Protein AF-A0A5B8R355-F1 (afdb_monomer_lite)

Foldseek 3Di:
DDDPPPDPDCPLVNLQVVLVVLVVQQVVQDWDWDKAWDPDPDAPPDDDTDIDTDPFIKGWPDWDDDSVGDIDIDIDGDD

Secondary structure (DSSP, 8-state):
-----------HHHHHHHHHHHHHHHHTT--B--EEE---SS--SS----EEEP-S-EEEEEEEEETTTEEEEEEEE--

Sequence (79 aa):
MSKELGHEPLSISHSKELFETVADAFSQSKECYVILVKGTKFGTSKGGIKAGYDRHLWIVKELIGSVEEGYEFRLNRIR

Structure (mmCIF, N/CA/C/O backbone):
data_AF-A0A5B8R355-F1
#
_entry.id   AF-A0A5B8R355-F1
#
loop_
_atom_site.group_PDB
_atom_site.id
_atom_site.type_symbol
_atom_site.label_atom_id
_atom_site.label_alt_id
_atom_site.label_comp_id
_atom_site.label_asym_id
_atom_site.label_entity_id
_atom_site.label_seq_id
_atom_site.pdbx_PDB_ins_code
_atom_site.Cartn_x
_atom_site.Cartn_y
_atom_site.Cartn_z
_atom_site.occupancy
_atom_site.B_iso_or_equiv
_atom_site.auth_seq_id
_atom_site.auth_comp_id
_atom_site.auth_asym_id
_atom_site.auth_atom_id
_atom_site.pdbx_PDB_model_num
ATOM 1 N N . MET A 1 1 ? 36.042 5.045 -11.880 1.00 32.91 1 MET A N 1
ATOM 2 C CA . MET A 1 1 ? 34.881 5.928 -12.114 1.00 32.91 1 MET A CA 1
ATOM 3 C C . MET A 1 1 ? 33.617 5.134 -11.825 1.00 32.91 1 MET A C 1
ATOM 5 O O . MET A 1 1 ? 33.287 4.249 -12.607 1.00 32.91 1 MET A O 1
ATOM 9 N N . SER A 1 2 ? 32.976 5.365 -10.677 1.00 36.00 2 SER A N 1
ATOM 10 C CA . SER A 1 2 ? 31.682 4.744 -10.370 1.00 36.00 2 SER A CA 1
ATOM 11 C C . SER A 1 2 ? 30.634 5.336 -11.301 1.00 36.00 2 SER A C 1
ATOM 13 O O . SER A 1 2 ? 30.427 6.544 -11.299 1.00 36.00 2 SER A O 1
ATOM 15 N N . LYS A 1 3 ? 30.000 4.494 -12.121 1.00 39.69 3 LYS A N 1
ATOM 16 C CA . LYS A 1 3 ? 28.769 4.870 -12.815 1.00 39.69 3 LYS A CA 1
ATOM 17 C C . LYS A 1 3 ? 27.726 5.094 -11.732 1.00 39.69 3 LYS A C 1
ATOM 19 O O . LYS A 1 3 ? 27.294 4.127 -11.106 1.00 39.69 3 LYS A O 1
ATOM 24 N N . GLU A 1 4 ? 27.377 6.351 -11.487 1.00 42.22 4 GLU A N 1
ATOM 25 C CA . GLU A 1 4 ? 26.215 6.688 -10.679 1.00 42.22 4 GLU A CA 1
ATOM 26 C C . GLU A 1 4 ? 25.029 5.928 -11.267 1.00 42.22 4 GLU A C 1
ATOM 28 O O . GLU A 1 4 ? 24.667 6.077 -12.438 1.00 42.22 4 GLU A O 1
ATOM 33 N N . LEU A 1 5 ? 24.501 4.993 -10.482 1.00 43.41 5 LEU A N 1
ATOM 34 C CA . LEU A 1 5 ? 23.293 4.275 -10.824 1.00 43.41 5 LEU A CA 1
ATOM 35 C C . LEU A 1 5 ? 22.210 5.340 -10.896 1.00 43.41 5 LEU A C 1
ATOM 37 O O . LEU A 1 5 ? 21.721 5.734 -9.847 1.00 43.41 5 LEU A O 1
ATOM 41 N N . GLY A 1 6 ? 21.864 5.790 -12.107 1.00 37.16 6 GLY A N 1
ATOM 42 C CA . GLY A 1 6 ? 20.791 6.744 -12.376 1.00 37.16 6 GLY A CA 1
ATOM 43 C C . GLY A 1 6 ? 19.500 6.258 -11.73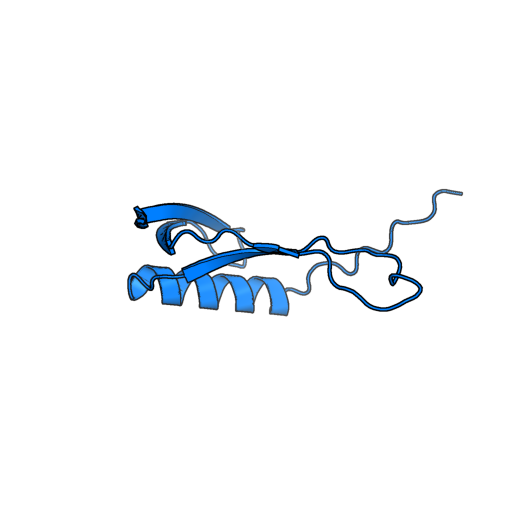5 1.00 37.16 6 GLY A C 1
ATOM 44 O O . GLY A 1 6 ? 18.763 5.445 -12.288 1.00 37.16 6 GLY A O 1
ATOM 45 N N . HIS A 1 7 ? 19.321 6.611 -10.475 1.00 42.97 7 HIS A N 1
ATOM 46 C CA . HIS A 1 7 ? 18.050 6.695 -9.819 1.00 42.97 7 HIS A CA 1
ATOM 47 C C . HIS A 1 7 ? 17.656 8.125 -10.118 1.00 42.97 7 HIS A C 1
ATOM 49 O O . HIS A 1 7 ? 18.213 9.038 -9.517 1.00 42.97 7 HIS A O 1
ATOM 55 N N . GLU A 1 8 ? 16.737 8.333 -11.060 1.00 47.44 8 GLU A N 1
ATOM 56 C CA . GLU A 1 8 ? 15.841 9.452 -10.809 1.00 47.44 8 GLU A CA 1
ATOM 57 C C . GLU A 1 8 ? 15.255 9.169 -9.422 1.00 47.44 8 GLU A C 1
ATOM 59 O O . GLU A 1 8 ? 14.725 8.067 -9.205 1.00 47.44 8 GLU A O 1
ATOM 64 N N . PRO A 1 9 ? 15.461 10.065 -8.444 1.00 51.16 9 PRO A N 1
ATOM 65 C CA . PRO A 1 9 ? 14.758 9.962 -7.182 1.00 51.16 9 PRO A CA 1
ATOM 66 C C . PRO A 1 9 ? 13.281 9.805 -7.533 1.00 51.16 9 PRO A C 1
ATOM 68 O O . PRO A 1 9 ? 12.808 10.507 -8.428 1.00 51.16 9 PRO A O 1
ATOM 71 N N . LEU A 1 10 ? 12.565 8.880 -6.886 1.00 52.69 10 LEU A N 1
ATOM 72 C CA . LEU A 1 10 ? 11.104 8.890 -6.941 1.00 52.69 10 LEU A CA 1
ATOM 73 C C . LEU A 1 10 ? 10.691 10.330 -6.651 1.00 52.69 10 LEU A C 1
ATOM 75 O O . LEU A 1 10 ? 10.919 10.824 -5.546 1.00 52.69 10 LEU A O 1
ATOM 79 N N . SER A 1 11 ? 10.208 11.037 -7.672 1.00 60.94 11 SER A N 1
ATOM 80 C CA . SER A 1 11 ? 9.798 12.416 -7.493 1.00 60.94 11 SER A CA 1
ATOM 81 C C . SER A 1 11 ? 8.745 12.419 -6.394 1.00 60.94 11 SER A C 1
ATOM 83 O O . SER A 1 11 ? 7.934 11.494 -6.295 1.00 60.94 11 SER A O 1
ATOM 85 N N . ILE A 1 12 ? 8.760 13.448 -5.549 1.00 62.19 12 ILE A N 1
ATOM 86 C CA . ILE A 1 12 ? 7.798 13.600 -4.448 1.00 62.19 12 ILE A CA 1
ATOM 87 C C . ILE A 1 12 ? 6.354 13.393 -4.957 1.00 62.19 12 ILE A C 1
ATOM 89 O O . ILE A 1 12 ? 5.525 12.837 -4.242 1.00 62.19 12 ILE A O 1
ATOM 93 N N . SER A 1 13 ? 6.083 13.719 -6.230 1.00 76.62 13 SER A N 1
ATOM 94 C CA . SER A 1 13 ? 4.816 13.443 -6.916 1.00 76.62 13 SER A CA 1
ATOM 95 C C . SER A 1 13 ? 4.423 11.960 -6.965 1.00 76.62 13 SER A C 1
ATOM 97 O O . SER A 1 13 ? 3.283 11.647 -6.644 1.00 76.62 13 SER A O 1
ATOM 99 N N . HIS A 1 14 ? 5.333 11.041 -7.307 1.00 75.75 14 HIS A N 1
ATOM 100 C CA . HIS A 1 14 ? 5.024 9.606 -7.373 1.00 75.75 14 HIS A CA 1
ATOM 101 C C . HIS A 1 14 ? 4.815 9.002 -5.982 1.00 75.75 14 HIS A C 1
ATOM 103 O O . HIS A 1 14 ? 3.948 8.152 -5.797 1.00 75.75 14 HIS A O 1
ATOM 109 N N . SER A 1 15 ? 5.594 9.449 -4.989 1.00 81.38 15 SER A N 1
ATOM 110 C CA . SER A 1 15 ? 5.408 9.012 -3.599 1.00 81.38 15 SER A CA 1
ATOM 111 C C . SER A 1 15 ? 4.052 9.466 -3.052 1.00 81.38 15 SER A C 1
ATOM 113 O O . SER A 1 15 ? 3.360 8.684 -2.400 1.00 81.38 15 SER A O 1
ATOM 115 N N . LYS A 1 16 ? 3.655 10.704 -3.379 1.00 88.75 16 LYS A N 1
ATOM 116 C CA . LYS A 1 16 ? 2.358 11.278 -3.020 1.00 88.75 16 LYS A CA 1
ATOM 117 C C . LYS A 1 16 ? 1.194 10.536 -3.673 1.00 88.75 16 LYS A C 1
ATOM 119 O O . LYS A 1 16 ? 0.266 10.162 -2.971 1.00 88.75 16 LYS A O 1
ATOM 124 N N . GLU A 1 17 ? 1.266 10.269 -4.975 1.00 88.88 17 GLU A N 1
ATOM 125 C CA . GLU A 1 17 ? 0.227 9.520 -5.695 1.00 88.88 17 GLU A CA 1
ATOM 126 C C . GLU A 1 17 ? 0.050 8.102 -5.128 1.00 88.88 17 GLU A C 1
ATOM 128 O O . GLU A 1 17 ? -1.076 7.644 -4.909 1.00 88.88 17 GLU A O 1
ATOM 133 N N . LEU A 1 18 ? 1.159 7.416 -4.823 1.00 89.31 18 LEU A N 1
ATOM 134 C CA . LEU A 1 18 ? 1.112 6.104 -4.183 1.00 89.31 18 LEU A CA 1
ATOM 135 C C . LEU A 1 18 ? 0.486 6.186 -2.786 1.00 89.31 18 LEU A C 1
ATOM 137 O O . LEU A 1 18 ? -0.388 5.381 -2.469 1.00 89.31 18 LEU A O 1
ATOM 141 N N . PHE A 1 19 ? 0.887 7.163 -1.970 1.00 93.44 19 PHE A N 1
ATOM 142 C CA . PHE A 1 19 ? 0.321 7.357 -0.637 1.00 93.44 19 PHE A CA 1
ATOM 143 C C . PHE A 1 19 ? -1.183 7.635 -0.691 1.00 93.44 19 PHE A C 1
ATOM 145 O O . PHE A 1 19 ? -1.943 6.980 0.015 1.00 93.44 19 PHE A O 1
ATOM 152 N N . GLU A 1 20 ? -1.625 8.553 -1.554 1.00 94.19 20 GLU A N 1
ATOM 153 C CA . GLU A 1 20 ? -3.042 8.885 -1.739 1.00 94.19 20 GLU A CA 1
ATOM 154 C C . GLU A 1 20 ? -3.846 7.654 -2.177 1.00 94.19 20 GLU A C 1
ATOM 156 O O . GLU A 1 20 ? -4.916 7.387 -1.632 1.00 94.19 20 GLU A O 1
ATOM 161 N N . THR A 1 21 ? -3.296 6.843 -3.085 1.00 92.56 21 THR A N 1
ATOM 162 C CA . THR A 1 21 ? -3.929 5.595 -3.533 1.00 92.56 21 THR A CA 1
ATOM 163 C C . THR A 1 21 ? -4.050 4.573 -2.399 1.00 92.56 21 THR A C 1
ATOM 165 O O . THR A 1 21 ? -5.096 3.942 -2.235 1.00 92.56 21 THR A O 1
ATOM 168 N N . VAL A 1 22 ? -2.998 4.403 -1.593 1.00 94.06 22 VAL A N 1
ATOM 169 C CA . VAL A 1 22 ? -3.006 3.488 -0.441 1.00 94.06 22 VAL A CA 1
ATOM 170 C C . VAL A 1 22 ? -3.963 3.985 0.647 1.00 94.06 22 VAL A C 1
ATOM 172 O O . VAL A 1 22 ? -4.699 3.179 1.215 1.00 94.06 22 VAL A O 1
ATOM 175 N N . ALA A 1 23 ? -3.999 5.292 0.913 1.00 95.94 23 ALA A N 1
ATOM 176 C CA . ALA A 1 23 ? -4.905 5.914 1.877 1.00 95.94 23 ALA A CA 1
ATOM 177 C C . ALA A 1 23 ? -6.372 5.750 1.467 1.00 95.94 23 ALA A C 1
ATOM 179 O O . ALA A 1 23 ? -7.216 5.384 2.288 1.00 95.94 23 ALA A O 1
ATOM 180 N N . ASP A 1 24 ? -6.671 5.944 0.185 1.00 95.94 24 ASP A N 1
ATOM 181 C CA . ASP A 1 24 ? -7.999 5.712 -0.364 1.00 95.94 24 ASP A CA 1
ATOM 182 C C . ASP A 1 24 ? -8.406 4.232 -0.244 1.00 95.94 24 ASP A C 1
ATOM 184 O O . ASP A 1 24 ? -9.483 3.917 0.269 1.00 95.94 24 ASP A O 1
ATOM 188 N N . ALA A 1 25 ? -7.512 3.306 -0.610 1.00 95.19 25 ALA A N 1
ATOM 189 C CA . ALA A 1 25 ? -7.747 1.871 -0.465 1.00 95.19 25 ALA A CA 1
ATOM 190 C C . ALA A 1 25 ? -7.953 1.441 0.998 1.00 95.19 25 ALA A C 1
ATOM 192 O O . ALA A 1 25 ? -8.822 0.611 1.271 1.00 95.19 25 ALA A O 1
ATOM 193 N N . PHE A 1 26 ? -7.197 2.023 1.933 1.00 96.31 26 PHE A N 1
ATOM 194 C CA . PHE A 1 26 ? -7.340 1.793 3.370 1.00 96.31 26 PHE A CA 1
ATOM 195 C C . PHE A 1 26 ? -8.690 2.299 3.893 1.00 96.31 26 PHE A C 1
ATOM 197 O O . PHE A 1 26 ? -9.441 1.534 4.497 1.00 96.31 26 PHE A O 1
ATOM 204 N N . SER A 1 27 ? -9.036 3.559 3.608 1.00 96.75 27 SER A N 1
ATOM 205 C CA . SER A 1 27 ? -10.268 4.191 4.105 1.00 96.75 27 SER A CA 1
ATOM 206 C C . SER A 1 27 ? -11.542 3.495 3.618 1.00 96.75 27 SER A C 1
ATOM 208 O O . SER A 1 27 ? -12.521 3.401 4.356 1.00 96.75 27 SER A O 1
ATOM 210 N N . GLN A 1 28 ? -11.513 2.956 2.398 1.00 96.00 28 GLN A N 1
ATOM 211 C CA . GLN A 1 28 ? -12.650 2.279 1.778 1.00 96.00 28 GLN A CA 1
ATOM 212 C C . GLN A 1 28 ? -12.599 0.749 1.914 1.00 96.00 28 GLN A C 1
ATOM 214 O O . GLN A 1 28 ? -13.507 0.071 1.439 1.00 96.00 28 GLN A O 1
ATOM 219 N N . SER A 1 29 ? -11.553 0.188 2.539 1.00 94.25 29 SER A N 1
ATOM 220 C CA . SER A 1 29 ? -11.308 -1.265 2.592 1.00 94.25 29 SER A CA 1
ATOM 221 C C . SER A 1 29 ? -11.393 -1.936 1.211 1.00 94.25 29 SER A C 1
ATOM 223 O O . SER A 1 29 ? -11.999 -2.998 1.057 1.00 94.25 29 SER A O 1
ATOM 225 N N . LYS A 1 30 ? -10.808 -1.301 0.186 1.00 95.00 30 LYS A N 1
ATOM 226 C CA . LYS A 1 30 ? -10.853 -1.807 -1.193 1.00 95.00 30 LYS A CA 1
ATOM 227 C C . LYS A 1 30 ? -10.074 -3.108 -1.316 1.00 95.00 30 LYS A C 1
ATOM 229 O O . LYS A 1 30 ? -8.925 -3.198 -0.884 1.00 95.00 30 LYS A O 1
ATOM 234 N N . GLU A 1 31 ? -10.687 -4.081 -1.979 1.00 94.50 31 GLU A N 1
ATOM 235 C CA . GLU A 1 31 ? -9.994 -5.281 -2.436 1.00 94.50 31 GLU A CA 1
ATOM 236 C C . GLU A 1 31 ? -9.100 -4.920 -3.629 1.00 94.50 31 GLU A C 1
ATOM 238 O O . GLU A 1 31 ? -9.535 -4.267 -4.581 1.00 94.50 31 GLU A O 1
ATOM 243 N N . CYS A 1 32 ? -7.838 -5.332 -3.582 1.00 90.50 32 CYS A N 1
ATOM 244 C CA . CYS A 1 32 ? -6.850 -5.045 -4.610 1.00 90.50 32 CYS A CA 1
ATOM 245 C C . CYS A 1 32 ? -6.006 -6.276 -4.952 1.00 90.50 32 CYS A C 1
ATOM 247 O O . CYS A 1 32 ? -5.900 -7.232 -4.183 1.00 90.50 32 CYS A O 1
ATOM 249 N N . TYR A 1 33 ? -5.390 -6.245 -6.132 1.00 89.44 33 TYR A N 1
ATOM 250 C CA . TYR A 1 33 ? -4.368 -7.209 -6.522 1.00 89.44 33 TYR A CA 1
ATOM 251 C C . TYR A 1 33 ? -2.983 -6.609 -6.319 1.00 89.44 33 TYR A C 1
ATOM 253 O O . TYR A 1 33 ? -2.761 -5.429 -6.594 1.00 89.44 33 TYR A O 1
ATOM 261 N N . VAL A 1 34 ? -2.032 -7.440 -5.898 1.00 86.06 34 VAL A N 1
ATOM 262 C CA . VAL A 1 34 ? -0.631 -7.034 -5.767 1.00 86.06 34 VAL A CA 1
ATOM 263 C C . VAL A 1 34 ? 0.124 -7.406 -7.035 1.00 86.06 34 VAL A C 1
ATOM 265 O O . VAL A 1 34 ? 0.150 -8.566 -7.454 1.00 86.06 34 VAL A O 1
ATOM 268 N N . ILE A 1 35 ? 0.768 -6.404 -7.632 1.00 84.12 35 ILE A N 1
ATOM 269 C CA . ILE A 1 35 ? 1.608 -6.562 -8.816 1.00 84.12 35 ILE A CA 1
ATOM 270 C C . ILE A 1 35 ? 3.027 -6.125 -8.456 1.00 84.12 35 ILE A C 1
ATOM 272 O O . ILE A 1 35 ? 3.296 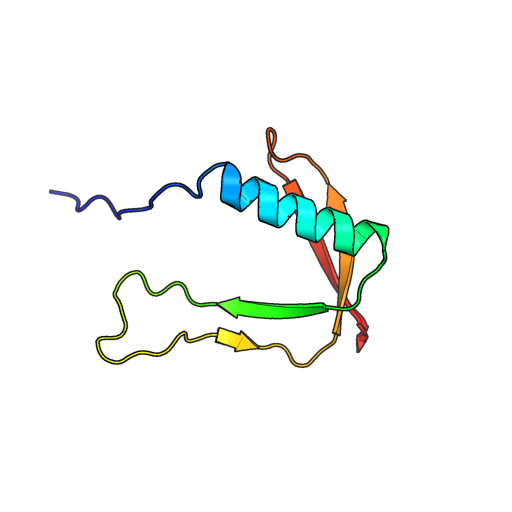-4.951 -8.220 1.00 84.12 35 ILE A O 1
ATOM 276 N N . LEU A 1 36 ? 3.956 -7.077 -8.443 1.00 73.62 36 LEU A N 1
ATOM 277 C CA . LEU A 1 36 ? 5.381 -6.821 -8.277 1.00 73.62 36 LEU A CA 1
ATOM 278 C C . LEU A 1 36 ? 6.005 -6.573 -9.644 1.00 73.62 36 LEU A C 1
ATOM 280 O O . LEU A 1 36 ? 6.348 -7.506 -10.371 1.00 73.62 36 LEU A O 1
ATOM 284 N N . VAL A 1 37 ? 6.158 -5.307 -10.007 1.00 69.06 37 VAL A N 1
ATOM 285 C CA . VAL A 1 37 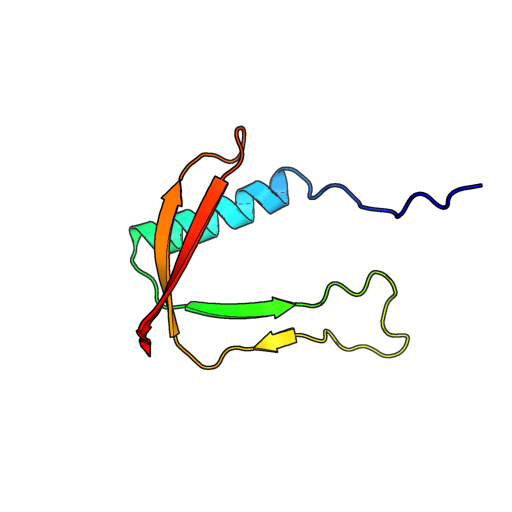? 6.811 -4.932 -11.260 1.00 69.06 37 VAL A CA 1
ATOM 286 C C . VAL A 1 37 ? 8.326 -4.932 -11.067 1.00 69.06 37 VAL A C 1
ATOM 288 O O . VAL A 1 37 ? 8.859 -4.177 -10.256 1.00 69.06 37 VAL A O 1
ATOM 291 N N . LYS A 1 38 ? 9.061 -5.741 -11.842 1.00 62.12 38 LYS A N 1
ATOM 292 C CA . LYS A 1 38 ? 10.518 -5.597 -11.915 1.00 62.12 38 LYS A CA 1
ATOM 293 C C . LYS A 1 38 ? 10.834 -4.366 -12.759 1.00 62.12 38 LYS A C 1
ATOM 295 O O . LYS A 1 38 ? 10.773 -4.431 -13.985 1.00 62.12 38 LYS A O 1
ATOM 300 N N . GLY A 1 39 ? 11.214 -3.267 -12.112 1.00 54.84 39 GLY A N 1
ATOM 301 C CA . GLY A 1 39 ? 11.778 -2.100 -12.788 1.00 54.84 39 GLY A CA 1
ATOM 302 C C . GLY A 1 39 ? 13.098 -2.471 -13.464 1.00 54.84 39 GLY A C 1
ATOM 303 O O . GLY A 1 39 ? 14.159 -2.454 -12.842 1.00 54.84 39 GLY A O 1
ATOM 304 N N . THR A 1 40 ? 13.066 -2.877 -14.732 1.00 49.50 40 THR A N 1
ATOM 305 C CA . THR A 1 40 ? 14.293 -3.109 -15.496 1.00 49.50 40 THR A CA 1
ATOM 306 C C . THR A 1 40 ? 14.826 -1.757 -15.966 1.00 49.50 40 THR A C 1
ATOM 308 O O . THR A 1 40 ? 14.312 -1.199 -16.928 1.00 49.50 40 THR A O 1
ATOM 311 N N . LYS A 1 41 ? 15.863 -1.232 -15.289 1.00 48.19 41 LYS A N 1
ATOM 312 C CA . LYS A 1 41 ? 16.564 0.025 -15.653 1.00 48.19 41 LYS A CA 1
ATOM 313 C C . LYS A 1 41 ? 17.097 0.046 -17.088 1.00 48.19 41 LYS A C 1
ATOM 315 O O . LYS A 1 41 ? 17.288 1.107 -17.665 1.00 48.19 41 LYS A O 1
ATOM 320 N N . PHE A 1 42 ? 17.345 -1.124 -17.658 1.00 47.97 42 PHE A N 1
ATOM 321 C CA . PHE A 1 42 ? 17.684 -1.276 -19.059 1.00 47.97 42 PHE A CA 1
ATOM 322 C C . PHE A 1 42 ? 16.454 -1.837 -19.734 1.00 47.97 42 PHE A C 1
ATOM 324 O O . PHE A 1 42 ? 16.011 -2.931 -19.371 1.00 47.97 42 PHE A O 1
ATOM 331 N N . GLY A 1 43 ? 15.893 -1.062 -20.665 1.00 44.53 43 GLY A N 1
ATOM 332 C CA . GLY A 1 43 ? 14.808 -1.518 -21.512 1.00 44.53 43 GLY A CA 1
ATOM 333 C C . GLY A 1 43 ? 15.129 -2.928 -21.973 1.00 44.53 43 GLY A C 1
ATOM 334 O O . GLY A 1 43 ? 16.226 -3.197 -22.471 1.00 44.53 43 GLY A O 1
ATOM 335 N N . THR A 1 44 ? 14.200 -3.856 -21.752 1.00 45.09 44 THR A N 1
ATOM 336 C CA . THR A 1 44 ? 14.244 -5.100 -22.503 1.00 45.09 44 THR A CA 1
ATOM 337 C C . THR A 1 44 ? 14.369 -4.670 -23.955 1.00 45.09 44 THR A C 1
ATOM 339 O O . THR A 1 44 ? 13.485 -3.981 -24.465 1.00 45.09 44 THR A O 1
ATOM 342 N N . SER A 1 45 ? 15.473 -5.026 -24.603 1.00 52.00 45 SER A N 1
ATOM 343 C CA . SER A 1 45 ? 15.759 -4.685 -25.999 1.00 52.00 45 SER A CA 1
ATOM 344 C C . SER A 1 45 ? 14.650 -5.150 -26.958 1.00 52.00 45 SER A C 1
ATOM 346 O O . SER A 1 45 ? 14.659 -4.780 -28.127 1.00 52.00 45 SER A O 1
ATOM 348 N N . LYS A 1 46 ? 13.669 -5.917 -26.453 1.00 51.59 46 LYS A N 1
ATOM 349 C CA . LYS A 1 46 ? 12.344 -6.183 -27.020 1.00 51.59 46 LYS A CA 1
ATOM 350 C C . LYS A 1 46 ? 11.300 -6.219 -25.887 1.00 51.59 46 LYS A C 1
ATOM 352 O O . LYS A 1 46 ? 11.493 -6.940 -24.913 1.00 51.59 46 LYS A O 1
ATOM 357 N N . GLY A 1 47 ? 10.259 -5.394 -26.006 1.00 52.19 47 GLY A N 1
ATOM 358 C CA . GLY A 1 47 ? 9.377 -4.917 -24.934 1.00 52.19 47 GLY A CA 1
ATOM 359 C C . GLY A 1 47 ? 8.623 -5.961 -24.105 1.00 52.19 47 GLY A C 1
ATOM 360 O O . GLY A 1 47 ? 7.733 -6.644 -24.603 1.00 52.19 47 GLY A O 1
ATOM 361 N N . GLY A 1 48 ? 8.900 -5.988 -22.802 1.00 53.81 48 GLY A N 1
ATOM 362 C CA . GLY A 1 48 ? 8.027 -6.638 -21.832 1.00 53.81 48 GLY A CA 1
ATOM 363 C C . GLY A 1 48 ? 8.321 -6.201 -20.402 1.00 53.81 48 GLY A C 1
ATOM 364 O O . GLY A 1 48 ? 9.430 -6.393 -19.903 1.00 53.81 48 GLY A O 1
ATOM 365 N N . ILE A 1 49 ? 7.31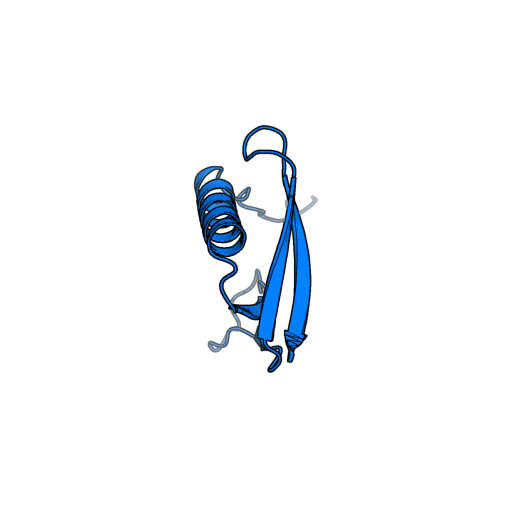2 -5.659 -19.720 1.00 56.97 49 ILE A N 1
ATOM 366 C CA . ILE A 1 49 ? 7.337 -5.511 -18.264 1.00 56.97 49 ILE A CA 1
ATOM 367 C C . ILE A 1 49 ? 7.247 -6.921 -17.669 1.00 56.97 49 ILE A C 1
ATOM 369 O O . ILE A 1 49 ? 6.256 -7.620 -17.869 1.00 56.97 49 ILE A O 1
ATOM 373 N N . LYS A 1 50 ? 8.276 -7.359 -16.934 1.00 58.91 50 LYS A N 1
ATOM 374 C CA . LYS A 1 50 ? 8.188 -8.587 -16.132 1.00 58.91 50 LYS A CA 1
ATOM 375 C C . LYS A 1 50 ? 7.552 -8.233 -14.793 1.00 58.91 50 LYS A C 1
ATOM 377 O O . LYS A 1 50 ? 8.231 -7.721 -13.904 1.00 58.91 50 LYS A O 1
ATOM 382 N N . ALA A 1 51 ? 6.255 -8.487 -14.680 1.00 67.88 51 ALA A N 1
ATOM 383 C CA . ALA A 1 51 ? 5.505 -8.327 -13.446 1.00 67.88 51 ALA A CA 1
ATOM 384 C C . ALA A 1 51 ? 5.158 -9.699 -12.852 1.00 67.88 51 ALA A C 1
ATOM 386 O O . ALA A 1 51 ? 4.680 -10.584 -13.559 1.00 67.88 51 ALA A O 1
ATOM 387 N N . GLY A 1 52 ? 5.417 -9.877 -11.558 1.00 72.44 52 GLY A N 1
ATOM 388 C CA . GLY A 1 52 ? 4.837 -10.956 -10.770 1.00 72.44 52 GLY A CA 1
ATOM 389 C C . GLY A 1 52 ? 3.453 -10.525 -10.306 1.00 72.44 52 GLY A C 1
ATOM 390 O O . GLY A 1 52 ? 3.333 -9.547 -9.576 1.00 72.44 52 GLY A O 1
ATOM 391 N N . TYR A 1 53 ? 2.418 -11.223 -10.752 1.00 79.00 53 TYR A N 1
ATOM 392 C CA . TYR A 1 53 ? 1.040 -10.991 -10.329 1.00 79.00 53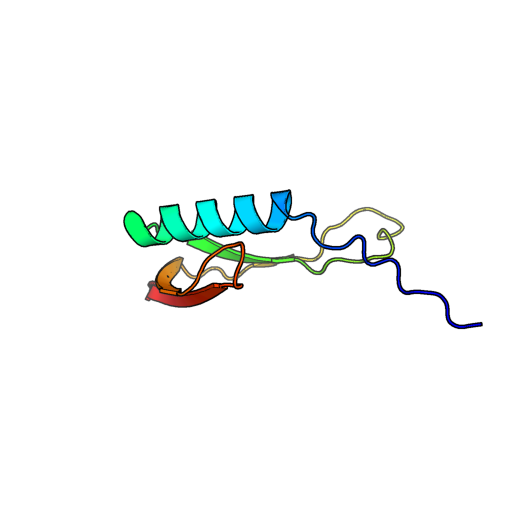 TYR A CA 1
ATOM 393 C C . TYR A 1 53 ? 0.672 -11.997 -9.243 1.00 79.00 53 TYR A C 1
ATOM 395 O O . TYR A 1 53 ? 0.834 -13.203 -9.446 1.00 79.00 53 TYR A O 1
ATOM 403 N N . ASP A 1 54 ? 0.172 -11.513 -8.107 1.00 82.88 54 ASP A N 1
ATOM 404 C CA . ASP A 1 54 ? -0.496 -12.382 -7.147 1.00 82.88 54 ASP A CA 1
ATOM 405 C C . ASP A 1 54 ? -1.995 -12.443 -7.450 1.00 82.88 54 ASP A C 1
ATOM 407 O O . ASP A 1 54 ? -2.679 -11.423 -7.476 1.00 82.88 54 ASP A O 1
ATOM 411 N N . ARG A 1 55 ? -2.504 -13.660 -7.660 1.00 86.00 55 ARG A N 1
ATOM 412 C CA . ARG A 1 55 ? -3.912 -13.919 -8.007 1.00 86.00 55 ARG A CA 1
ATOM 413 C C . ARG A 1 55 ? -4.888 -13.741 -6.849 1.00 86.00 55 ARG A C 1
ATOM 415 O O . ARG A 1 55 ? -6.096 -13.799 -7.057 1.00 86.00 55 ARG A O 1
ATOM 422 N N . HIS A 1 56 ? -4.355 -13.619 -5.643 1.00 92.00 56 HIS A N 1
ATOM 423 C CA . HIS A 1 56 ? -5.132 -13.467 -4.429 1.00 92.00 56 HIS A CA 1
ATOM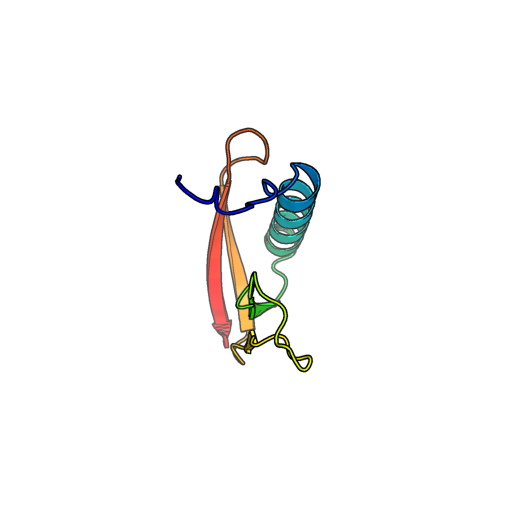 424 C C . HIS A 1 56 ? -5.583 -12.020 -4.261 1.00 92.00 56 HIS A C 1
ATOM 426 O O . HIS A 1 56 ? -4.913 -11.093 -4.724 1.00 92.00 56 HIS A O 1
ATOM 432 N N . LEU A 1 57 ? -6.708 -11.834 -3.580 1.00 91.94 57 LEU A N 1
ATOM 433 C CA . LEU A 1 57 ? -7.175 -10.504 -3.208 1.00 91.94 57 LEU A CA 1
ATOM 434 C C . LEU A 1 57 ? -6.492 -10.063 -1.917 1.00 91.94 57 LEU A C 1
ATOM 436 O O . LEU A 1 57 ? -6.282 -10.860 -0.996 1.00 91.94 57 LEU A O 1
ATOM 440 N N . TRP A 1 58 ? -6.167 -8.781 -1.855 1.00 95.50 58 TRP A N 1
ATOM 441 C CA . TRP A 1 58 ? -5.526 -8.129 -0.725 1.00 95.50 58 TRP A CA 1
ATOM 442 C C . TRP A 1 58 ? -6.338 -6.919 -0.286 1.00 95.50 58 TRP A C 1
ATOM 444 O O . TRP A 1 58 ? -7.082 -6.344 -1.073 1.00 95.50 58 TRP A O 1
ATOM 454 N N . ILE A 1 59 ? -6.179 -6.523 0.970 1.00 96.50 59 ILE A N 1
ATOM 455 C CA . ILE A 1 59 ? -6.684 -5.251 1.496 1.00 96.50 59 ILE A CA 1
ATOM 456 C C . ILE A 1 59 ? -5.565 -4.547 2.254 1.00 96.50 59 ILE A C 1
ATOM 458 O O . ILE A 1 59 ? -4.720 -5.207 2.870 1.00 96.50 59 ILE A O 1
ATOM 462 N N . VAL A 1 60 ? -5.571 -3.215 2.252 1.00 96.19 60 VAL A N 1
ATOM 463 C CA . VAL A 1 60 ? -4.711 -2.435 3.150 1.00 96.19 60 VAL A CA 1
ATOM 464 C C . VAL A 1 60 ? -5.315 -2.508 4.547 1.00 96.19 60 VAL A C 1
ATOM 466 O O . VAL A 1 60 ? -6.456 -2.099 4.752 1.00 96.19 60 VAL A O 1
ATOM 469 N N . LYS A 1 61 ? -4.576 -3.071 5.505 1.00 96.81 61 LYS A N 1
ATOM 470 C CA . LYS A 1 61 ? -5.051 -3.265 6.881 1.00 96.81 61 LYS A CA 1
ATOM 471 C C . LYS A 1 61 ? -4.534 -2.210 7.848 1.00 96.81 61 LYS A C 1
ATOM 473 O O . LYS A 1 61 ? -5.200 -1.931 8.840 1.00 96.81 61 LYS A O 1
ATOM 478 N N . GLU A 1 62 ? -3.367 -1.651 7.557 1.00 96.88 62 GLU A N 1
ATOM 479 C CA . GLU A 1 62 ? -2.712 -0.614 8.351 1.00 96.88 62 GLU A CA 1
ATOM 480 C C . GLU A 1 62 ? -2.017 0.362 7.396 1.00 96.88 62 GLU A C 1
ATOM 482 O O . GLU A 1 62 ? -1.442 -0.067 6.392 1.00 96.88 62 GLU A O 1
ATOM 487 N N . LEU A 1 63 ? -2.067 1.654 7.720 1.00 96.12 63 LEU A N 1
ATOM 488 C CA . LEU A 1 63 ? -1.319 2.732 7.073 1.00 96.12 63 LEU A CA 1
ATOM 489 C C . LEU A 1 63 ? -0.832 3.688 8.167 1.00 96.12 63 LEU A C 1
ATOM 491 O O . LEU A 1 63 ? -1.634 4.155 8.976 1.00 96.12 63 LEU A O 1
ATOM 495 N N . ILE A 1 64 ? 0.473 3.947 8.209 1.00 96.62 64 ILE A N 1
ATOM 496 C CA . ILE A 1 64 ? 1.139 4.753 9.238 1.00 96.62 64 ILE A CA 1
ATOM 497 C C . ILE A 1 64 ? 2.078 5.748 8.552 1.00 96.62 64 ILE A C 1
ATOM 499 O O . ILE A 1 64 ? 2.794 5.379 7.622 1.00 96.62 64 ILE A O 1
ATOM 503 N N . GLY A 1 65 ? 2.111 6.987 9.045 1.00 93.62 65 GLY A N 1
ATOM 504 C CA . GLY A 1 65 ? 3.017 8.035 8.571 1.00 93.62 65 GLY A CA 1
ATOM 505 C C . GLY A 1 65 ? 2.396 8.969 7.532 1.00 93.62 65 GLY A C 1
ATOM 506 O O . GLY A 1 65 ? 1.173 9.058 7.402 1.00 93.62 65 GLY A O 1
ATOM 507 N N . SER A 1 66 ? 3.258 9.690 6.816 1.00 91.69 66 SER A N 1
ATOM 508 C CA . SER A 1 66 ? 2.903 10.728 5.840 1.00 91.69 66 SER A CA 1
ATOM 509 C C . SER A 1 66 ? 3.879 10.726 4.658 1.00 91.69 66 SER A C 1
ATOM 511 O O . SER A 1 66 ? 4.886 10.017 4.664 1.00 91.69 66 SER A O 1
ATOM 513 N N . VAL A 1 67 ? 3.601 11.509 3.614 1.00 88.31 67 VAL A N 1
ATOM 514 C CA . VAL A 1 67 ? 4.513 11.620 2.461 1.00 88.31 67 VAL A CA 1
ATOM 515 C C . VAL A 1 67 ? 5.827 12.290 2.875 1.00 88.31 67 VAL A C 1
ATOM 517 O O . VAL A 1 67 ? 6.892 11.908 2.394 1.00 88.31 67 VAL A O 1
ATOM 520 N N . GLU A 1 68 ? 5.750 13.269 3.774 1.00 87.50 68 GLU A N 1
ATOM 521 C CA . GLU A 1 68 ? 6.863 14.100 4.226 1.00 87.50 68 GLU A CA 1
ATOM 522 C C . GLU A 1 68 ? 7.801 13.355 5.184 1.00 87.50 68 GLU A C 1
ATOM 524 O O . GLU A 1 68 ? 9.017 13.521 5.106 1.00 87.50 68 GLU A O 1
ATOM 529 N N . GLU A 1 69 ? 7.244 12.525 6.069 1.00 87.56 69 GLU A N 1
ATOM 530 C CA . GLU A 1 69 ? 7.999 11.779 7.089 1.00 87.56 69 GLU A CA 1
ATOM 531 C C . GLU A 1 69 ? 8.345 10.347 6.648 1.00 87.56 69 GLU A C 1
ATOM 533 O O . GLU A 1 69 ? 9.122 9.652 7.305 1.00 87.56 69 GLU A O 1
ATOM 538 N N . GLY A 1 70 ? 7.795 9.914 5.513 1.00 88.44 70 GLY A N 1
ATOM 539 C CA . GLY A 1 70 ? 7.787 8.521 5.093 1.00 88.44 70 GLY A CA 1
ATOM 540 C C . GLY A 1 70 ? 6.599 7.763 5.685 1.00 88.44 70 GLY A C 1
ATOM 541 O O . GLY A 1 70 ? 6.051 8.110 6.735 1.00 88.44 70 GLY A O 1
ATOM 542 N N . TYR A 1 71 ? 6.183 6.714 4.981 1.00 92.06 71 TYR A N 1
ATOM 543 C CA . TYR A 1 71 ? 5.016 5.928 5.354 1.00 92.06 71 TYR A CA 1
ATOM 544 C C . TYR A 1 71 ? 5.259 4.430 5.197 1.00 92.06 71 TYR A C 1
ATOM 546 O O . TYR A 1 71 ? 6.020 3.980 4.338 1.00 92.06 71 TYR A O 1
ATOM 554 N N . GLU A 1 72 ? 4.562 3.661 6.027 1.00 94.38 72 GLU A N 1
ATOM 555 C CA . GLU A 1 72 ? 4.472 2.205 5.960 1.00 94.38 72 GLU A CA 1
ATOM 556 C C . GLU A 1 72 ? 3.001 1.814 5.824 1.00 94.38 72 GLU A C 1
ATOM 558 O O . GLU A 1 72 ? 2.117 2.416 6.435 1.00 94.38 72 GLU A O 1
ATOM 563 N N . PHE A 1 73 ? 2.730 0.775 5.043 1.00 94.69 73 PHE A N 1
ATOM 564 C CA . PHE A 1 73 ? 1.414 0.160 4.987 1.00 94.69 73 PHE A CA 1
ATOM 565 C C . PHE A 1 73 ? 1.529 -1.357 4.972 1.00 94.69 73 PHE A C 1
ATOM 567 O O . PHE A 1 73 ? 2.509 -1.923 4.481 1.00 94.69 73 PHE A O 1
ATOM 574 N N . ARG A 1 74 ? 0.501 -2.024 5.499 1.00 94.81 74 ARG A N 1
ATOM 575 C CA . ARG A 1 74 ? 0.432 -3.486 5.551 1.00 94.81 74 ARG A CA 1
ATOM 576 C C . ARG A 1 74 ? -0.725 -3.997 4.729 1.00 94.81 74 ARG A C 1
ATOM 578 O O . ARG A 1 74 ? -1.863 -3.554 4.880 1.00 94.81 74 ARG A O 1
ATOM 585 N N . LEU A 1 75 ? -0.413 -4.961 3.877 1.00 94.25 75 LEU A N 1
ATOM 586 C CA . LEU A 1 75 ? -1.382 -5.666 3.061 1.00 94.25 75 LEU A CA 1
ATOM 587 C C . LEU A 1 75 ? -1.672 -7.022 3.694 1.00 94.25 75 LEU A C 1
ATOM 589 O O . LEU A 1 75 ? -0.749 -7.773 4.005 1.00 94.25 75 LEU A O 1
ATOM 593 N N . ASN A 1 76 ? -2.953 -7.356 3.814 1.00 95.06 76 ASN A N 1
ATOM 594 C CA . ASN A 1 76 ? -3.386 -8.687 4.218 1.00 95.06 76 ASN A CA 1
ATOM 595 C C . ASN A 1 76 ? -4.030 -9.399 3.036 1.00 95.06 76 ASN A C 1
ATOM 597 O O . ASN A 1 76 ? -4.945 -8.861 2.412 1.00 95.06 76 ASN A O 1
ATOM 601 N N . ARG A 1 77 ? -3.571 -10.622 2.758 1.00 93.69 77 ARG A N 1
ATOM 602 C CA . ARG A 1 77 ? -4.208 -11.512 1.788 1.00 93.69 77 ARG A CA 1
ATOM 603 C C . ARG A 1 77 ? -5.525 -12.008 2.376 1.00 93.69 77 ARG A C 1
ATOM 605 O O . ARG A 1 77 ? -5.536 -12.499 3.503 1.00 93.69 77 ARG A O 1
ATOM 612 N N . ILE A 1 78 ? -6.611 -11.898 1.619 1.00 93.25 78 ILE A N 1
ATOM 613 C CA . ILE A 1 78 ? -7.959 -12.248 2.085 1.00 93.25 78 ILE A CA 1
ATOM 614 C C . ILE A 1 78 ? -8.591 -13.428 1.343 1.00 93.25 78 ILE A C 1
ATOM 616 O O . ILE A 1 78 ? -9.429 -14.105 1.937 1.00 93.25 78 ILE A O 1
ATOM 620 N N . ARG A 1 79 ? -8.221 -13.698 0.084 1.00 81.75 79 ARG A N 1
ATOM 621 C CA . ARG A 1 79 ? -8.775 -14.804 -0.719 1.00 81.75 79 ARG A CA 1
ATOM 622 C C . ARG A 1 79 ? -7.796 -15.332 -1.731 1.00 81.75 79 ARG A C 1
ATOM 624 O O . ARG A 1 79 ? -7.119 -14.485 -2.349 1.00 81.75 79 ARG A O 1
#

pLDDT: mean 76.86, std 20.4, range [32.91, 96.88]

Radius of gyration: 15.66 Å; chains: 1; bounding box: 48×29×36 Å

Organism: NCBI:txid256839